Protein AF-A0A9E4AGG2-F1 (afdb_monomer_lite)

Foldseek 3Di:
DWDWDDDDPKTKGKDWDADPVRATQWIFIDIPQETAFKIWGADNVNATAKIAGAHDAPDDDRHGAGAAWIFGDDNVNFKTQDIWHAHPPRHTDDCVVDQCDQDPVPRHRIATPVAQADPPPRDGHD

Secondary structure (DSSP, 8-state):
-------TT--EEEEEEE-TTSSEEEEEEEETTEEEEEEEEE-TTS-EEEEEEEPPP-SS-SS----EEEEEE-TTSSEEEEEEEE-TTSPBPPGGGS-----TTT----EETTSSB-TTT--B--

Radius of gyration: 17.23 Å; chains: 1; bounding box: 38×31×50 Å

pLDDT: mean 82.89, std 14.59, range [34.59, 98.25]

Sequence (126 aa):
MDYLLRERGKTKRSWINYHKNGNKSGEASFRDGKYEGPCISYHENGNLRSRGAYPKHEGKSYDGKKEGPFYGYEEDGETVWMIVTYKKGGSRAKPDEYPLGTCDVCGEGRRLNWGNSCPKCGAEID

Structure (mmCIF, N/CA/C/O backbone):
data_AF-A0A9E4AGG2-F1
#
_entry.id   AF-A0A9E4AGG2-F1
#
loop_
_atom_site.group_PDB
_atom_site.id
_atom_site.type_symbol
_atom_site.label_atom_id
_atom_site.label_alt_id
_atom_site.label_comp_id
_atom_site.label_asym_id
_atom_site.label_entity_id
_atom_site.label_seq_id
_atom_site.pdbx_PDB_ins_code
_atom_site.Cartn_x
_atom_site.Cartn_y
_atom_site.Cartn_z
_atom_site.occupancy
_atom_site.B_iso_or_equiv
_atom_site.auth_seq_id
_atom_site.auth_comp_id
_atom_site.auth_asym_id
_atom_site.auth_atom_id
_atom_site.pdbx_PDB_model_num
ATOM 1 N N . MET A 1 1 ? -17.592 -14.900 13.899 1.00 34.59 1 MET A N 1
ATOM 2 C CA . MET A 1 1 ? -17.257 -15.247 15.296 1.00 34.59 1 MET A CA 1
ATOM 3 C C . MET A 1 1 ? -16.156 -14.292 15.722 1.00 34.59 1 MET A C 1
ATOM 5 O O . MET A 1 1 ? -15.025 -14.471 15.291 1.00 34.59 1 MET A O 1
ATOM 9 N N . ASP A 1 2 ? -16.506 -13.236 16.458 1.00 44.09 2 ASP A N 1
ATOM 10 C CA . ASP A 1 2 ? -15.560 -12.221 16.936 1.00 44.09 2 ASP A CA 1
ATOM 11 C C . ASP A 1 2 ? -15.013 -12.642 18.306 1.00 44.09 2 ASP A C 1
ATOM 13 O O . ASP A 1 2 ? -15.776 -12.811 19.258 1.00 44.09 2 ASP A O 1
ATOM 17 N N . TYR A 1 3 ? -13.698 -12.823 18.427 1.00 41.06 3 TYR A N 1
ATOM 18 C CA . TYR A 1 3 ? -13.057 -13.123 19.709 1.00 41.06 3 TYR A CA 1
ATOM 19 C C . TYR A 1 3 ? -12.847 -11.822 20.502 1.00 41.06 3 TYR A C 1
ATOM 21 O O . TYR A 1 3 ? -12.054 -10.965 20.118 1.00 41.06 3 TYR A O 1
ATOM 29 N N . LEU A 1 4 ? -13.567 -11.660 21.617 1.00 49.53 4 LEU A N 1
ATOM 30 C CA . LEU A 1 4 ? -13.438 -10.517 22.529 1.00 49.53 4 LEU A CA 1
ATOM 31 C C . LEU A 1 4 ? -12.447 -10.845 23.657 1.00 49.53 4 LEU A C 1
ATOM 33 O O . LEU A 1 4 ? -12.777 -11.592 24.574 1.00 49.53 4 LEU A O 1
ATOM 37 N N . LEU A 1 5 ? -11.257 -10.241 23.640 1.00 51.53 5 LEU A N 1
ATOM 38 C CA . LEU A 1 5 ? -10.345 -10.222 24.792 1.00 51.53 5 LEU A CA 1
ATOM 39 C C . LEU A 1 5 ? -10.592 -8.935 25.594 1.00 51.53 5 LEU A C 1
ATOM 41 O O . LEU A 1 5 ? -10.334 -7.828 25.115 1.00 51.53 5 LEU A O 1
ATOM 45 N N . ARG A 1 6 ? -11.153 -9.071 26.801 1.00 44.91 6 ARG A N 1
ATOM 46 C CA . ARG A 1 6 ? -11.575 -7.951 27.657 1.00 44.91 6 ARG A CA 1
ATOM 47 C C . ARG A 1 6 ? -10.542 -7.714 28.760 1.00 44.91 6 ARG A C 1
ATOM 49 O O . ARG A 1 6 ? -10.682 -8.238 29.857 1.00 44.91 6 ARG A O 1
ATOM 56 N N . GLU A 1 7 ? -9.540 -6.881 28.498 1.00 46.59 7 GLU A N 1
ATOM 57 C CA . GLU A 1 7 ? -8.664 -6.356 29.552 1.00 46.59 7 GLU A CA 1
ATOM 58 C C . GLU A 1 7 ? -9.030 -4.897 29.861 1.00 46.59 7 GLU A C 1
ATOM 60 O O . GLU A 1 7 ? -8.957 -4.023 29.000 1.00 46.59 7 GLU A O 1
ATOM 65 N N . ARG A 1 8 ? -9.477 -4.652 31.102 1.00 49.53 8 ARG A N 1
ATOM 66 C CA . ARG A 1 8 ? -9.680 -3.332 31.738 1.00 49.53 8 ARG A CA 1
ATOM 67 C C . ARG A 1 8 ? -10.270 -2.245 30.823 1.00 49.53 8 ARG A C 1
ATOM 69 O O . ARG A 1 8 ? -9.587 -1.326 30.384 1.00 49.53 8 ARG A O 1
ATOM 76 N N . GLY A 1 9 ? -11.579 -2.327 30.590 1.00 51.56 9 GLY A N 1
ATOM 77 C CA . GLY A 1 9 ? -12.403 -1.199 30.132 1.00 51.56 9 GLY A CA 1
ATOM 78 C C . GLY A 1 9 ? -12.206 -0.715 28.690 1.00 51.56 9 GLY A C 1
ATOM 79 O O . GLY A 1 9 ? -12.995 0.113 28.252 1.00 51.56 9 GLY A O 1
ATOM 80 N N . LYS A 1 10 ? -11.227 -1.235 27.938 1.00 55.44 10 LYS A N 1
ATOM 81 C CA . LYS A 1 10 ? -10.997 -0.875 26.529 1.00 55.44 10 LYS A CA 1
ATOM 82 C C . LYS A 1 10 ? -11.261 -2.079 25.643 1.00 55.44 10 LYS A C 1
ATOM 84 O O . LYS A 1 10 ? -10.559 -3.084 25.724 1.00 55.44 10 LYS A O 1
ATOM 89 N N . THR A 1 11 ? -12.289 -1.997 24.804 1.00 61.84 11 THR A N 1
ATOM 90 C CA . THR A 1 11 ? -12.607 -3.087 23.871 1.00 61.84 11 THR A CA 1
ATOM 91 C C . THR A 1 11 ? -11.777 -2.911 22.606 1.00 61.84 11 THR A C 1
ATOM 93 O O . THR A 1 11 ? -11.961 -1.954 21.855 1.00 61.84 11 THR A O 1
ATOM 96 N N . LYS A 1 12 ? -10.824 -3.822 22.384 1.00 71.12 12 LYS A N 1
ATOM 97 C CA . LYS A 1 12 ? -10.216 -3.991 21.064 1.00 71.12 12 LYS A CA 1
ATOM 98 C C . LYS A 1 12 ? -11.207 -4.765 20.206 1.00 71.12 12 LYS A C 1
ATOM 100 O O . LYS A 1 12 ? -11.714 -5.801 20.635 1.00 71.12 12 LYS A O 1
ATOM 105 N N . ARG A 1 13 ? -11.504 -4.246 19.023 1.00 78.69 13 ARG A N 1
ATOM 106 C CA . ARG A 1 13 ? -12.339 -4.915 18.026 1.00 78.69 13 ARG A CA 1
ATOM 107 C C . ARG A 1 13 ? -11.606 -4.921 16.702 1.00 78.69 13 ARG A C 1
ATOM 109 O O . ARG A 1 13 ? -10.925 -3.955 16.380 1.00 78.69 13 ARG A O 1
ATOM 116 N N . SER A 1 14 ? -11.788 -5.979 15.937 1.00 83.25 14 SER A N 1
ATOM 117 C CA . SER A 1 14 ? -11.334 -6.046 14.555 1.00 83.25 14 SER A CA 1
ATOM 118 C C . SER A 1 14 ? -12.566 -6.174 13.678 1.00 83.25 14 SER A C 1
ATOM 120 O O . SER A 1 14 ? -13.484 -6.914 14.021 1.00 83.25 14 SER A O 1
ATOM 122 N N . TRP A 1 15 ? -12.609 -5.415 12.590 1.00 86.25 15 TRP A N 1
ATOM 123 C CA . TRP A 1 15 ? -13.626 -5.581 11.558 1.00 86.25 15 TRP A CA 1
ATOM 124 C C . TRP A 1 15 ? -13.012 -6.290 10.373 1.00 86.25 15 TRP A C 1
ATOM 126 O O . TRP A 1 15 ? -11.869 -6.008 10.020 1.00 86.25 15 TRP A O 1
ATOM 136 N N . ILE A 1 16 ? -13.793 -7.180 9.771 1.00 93.06 16 ILE A N 1
ATOM 137 C CA . ILE A 1 16 ? -13.463 -7.843 8.519 1.00 93.06 16 ILE A CA 1
ATOM 138 C C . ILE A 1 16 ? -14.623 -7.594 7.566 1.00 93.06 16 ILE A C 1
ATOM 140 O O . ILE A 1 16 ? -15.781 -7.861 7.894 1.00 93.06 16 ILE A O 1
ATOM 144 N N . ASN A 1 17 ? -14.299 -7.096 6.382 1.00 93.94 17 ASN A N 1
ATOM 145 C CA . ASN A 1 17 ? -15.234 -6.912 5.288 1.00 93.94 17 ASN A CA 1
ATOM 146 C C . ASN A 1 17 ? -14.943 -7.952 4.204 1.00 93.94 17 ASN A C 1
ATOM 148 O O . ASN A 1 17 ? -13.822 -8.453 4.094 1.00 93.94 17 ASN A O 1
ATOM 152 N N . TYR A 1 18 ? -15.957 -8.260 3.398 1.00 97.12 18 TYR A N 1
ATOM 153 C CA . TYR A 1 18 ? -15.867 -9.232 2.314 1.00 97.12 18 TYR A CA 1
ATOM 154 C C . TYR A 1 18 ? -16.322 -8.609 0.995 1.00 97.12 18 TYR A C 1
ATOM 156 O O . TYR A 1 18 ? -17.178 -7.721 0.971 1.00 97.12 18 TYR A O 1
ATOM 164 N N . HIS A 1 19 ? -15.719 -9.064 -0.095 1.00 96.69 19 HIS A N 1
ATOM 165 C CA . HIS A 1 19 ? -16.171 -8.835 -1.461 1.00 96.69 19 HIS A CA 1
ATOM 166 C C . HIS A 1 19 ? -17.397 -9.702 -1.757 1.00 96.69 19 HIS A C 1
ATOM 168 O O . HIS A 1 19 ? -17.704 -10.651 -1.032 1.00 96.69 19 HIS A O 1
ATOM 174 N N . LYS A 1 20 ? -18.098 -9.412 -2.858 1.00 96.88 20 LYS A N 1
ATOM 175 C CA . LYS A 1 20 ? -19.291 -10.182 -3.265 1.00 96.88 20 LYS A CA 1
ATOM 176 C C . LYS A 1 20 ? -18.987 -11.654 -3.552 1.00 96.88 20 LYS A C 1
ATOM 178 O O . LYS A 1 20 ? -19.866 -12.493 -3.398 1.00 96.88 20 LYS A O 1
ATOM 183 N N . ASN A 1 21 ? -17.753 -11.956 -3.950 1.00 96.25 21 ASN A N 1
ATOM 184 C CA . ASN A 1 21 ? -17.276 -13.314 -4.203 1.00 96.25 21 ASN A CA 1
ATOM 185 C C . ASN A 1 21 ? -16.923 -14.097 -2.921 1.00 96.25 21 ASN A C 1
ATOM 187 O O . ASN A 1 21 ? -16.512 -15.248 -3.011 1.00 96.25 21 ASN A O 1
ATOM 191 N N . GLY A 1 22 ? -17.066 -13.489 -1.737 1.00 95.75 22 GLY A N 1
ATOM 192 C CA . GLY A 1 22 ? -16.760 -14.117 -0.452 1.00 95.75 22 GLY A CA 1
ATOM 193 C C . GLY A 1 22 ? -15.300 -13.997 -0.010 1.00 95.75 22 GLY A C 1
ATOM 194 O O . GLY A 1 22 ? -14.996 -14.335 1.134 1.00 95.75 22 GLY A O 1
ATOM 195 N N . ASN A 1 23 ? -14.402 -13.465 -0.844 1.00 97.00 23 ASN A N 1
ATOM 196 C CA . ASN A 1 23 ? -13.038 -13.152 -0.419 1.00 97.00 23 ASN A CA 1
ATOM 197 C C . ASN A 1 23 ? -13.042 -11.964 0.542 1.00 97.00 23 ASN A C 1
ATOM 199 O O . ASN A 1 23 ? -13.902 -11.086 0.469 1.00 97.00 23 ASN A O 1
ATOM 203 N N . LYS A 1 24 ? -12.069 -11.910 1.455 1.00 96.50 24 LYS A N 1
ATOM 204 C CA . LYS A 1 24 ? -11.906 -10.742 2.330 1.00 96.50 24 LYS A CA 1
ATOM 205 C C . LYS A 1 24 ? -11.631 -9.510 1.469 1.00 96.50 24 LYS A C 1
ATOM 207 O O . LYS A 1 24 ? -10.827 -9.583 0.549 1.00 96.50 24 LYS A O 1
ATOM 212 N N . SER A 1 25 ? -12.269 -8.388 1.782 1.00 97.06 25 SER A N 1
ATOM 213 C CA . SER A 1 25 ? -12.029 -7.094 1.133 1.00 97.06 25 SER A CA 1
ATOM 214 C C . SER A 1 25 ? -11.215 -6.142 1.998 1.00 97.06 25 SER A C 1
ATOM 216 O O . SER A 1 25 ? -10.506 -5.280 1.478 1.00 97.06 25 SER A O 1
ATOM 218 N N . GLY A 1 26 ? -11.238 -6.328 3.316 1.00 95.56 26 GLY A N 1
ATOM 219 C CA . GLY A 1 26 ? -10.356 -5.600 4.210 1.00 95.56 26 GLY A CA 1
ATOM 220 C C . GLY A 1 26 ? -10.505 -5.995 5.663 1.00 95.56 26 GLY A C 1
ATOM 221 O O . GLY A 1 26 ? -11.477 -6.638 6.058 1.00 95.56 26 GLY A O 1
ATOM 222 N N . GLU A 1 27 ? -9.518 -5.586 6.444 1.00 95.06 27 GLU A N 1
ATOM 223 C CA . GLU A 1 27 ? -9.503 -5.727 7.886 1.00 95.06 27 GLU A CA 1
ATOM 224 C C . GLU A 1 27 ? -8.909 -4.489 8.552 1.00 95.06 27 GLU A C 1
ATOM 226 O O . GLU A 1 27 ? -7.969 -3.863 8.053 1.00 95.06 27 GLU A O 1
ATOM 231 N N . ALA A 1 28 ? -9.476 -4.116 9.694 1.00 91.56 28 ALA A N 1
ATOM 232 C CA . ALA A 1 28 ? -8.995 -2.983 10.465 1.00 91.56 28 ALA A CA 1
ATOM 233 C C . ALA A 1 28 ? -9.224 -3.188 11.958 1.00 91.56 28 ALA A C 1
ATOM 235 O O . ALA A 1 28 ? -10.213 -3.788 12.385 1.00 91.56 28 ALA A O 1
ATOM 236 N N . SER A 1 29 ? -8.297 -2.658 12.750 1.00 88.56 29 SER A N 1
ATOM 237 C CA . SER A 1 29 ? -8.369 -2.686 14.207 1.00 88.56 29 SER A CA 1
ATOM 238 C C . SER A 1 29 ? -8.958 -1.391 14.760 1.00 88.56 29 SER A C 1
ATOM 240 O O . SER A 1 29 ? -8.695 -0.294 14.267 1.00 88.56 29 SER A O 1
ATOM 242 N N . PHE A 1 30 ? -9.762 -1.538 15.807 1.00 85.00 30 PHE A N 1
ATOM 243 C CA . PHE A 1 30 ? -10.450 -0.462 16.493 1.00 85.00 30 PHE A CA 1
ATOM 244 C C . PHE A 1 30 ? -10.212 -0.546 17.993 1.00 85.00 30 PHE A C 1
ATOM 246 O O . PHE A 1 30 ? -10.207 -1.627 18.594 1.00 85.00 30 PHE A O 1
ATOM 253 N N . ARG A 1 31 ? -10.109 0.623 18.615 1.00 84.44 31 ARG A N 1
ATOM 254 C CA . ARG A 1 31 ? -10.157 0.796 20.060 1.00 84.44 31 ARG A CA 1
ATOM 255 C C . ARG A 1 31 ? -11.153 1.895 20.389 1.00 84.44 31 ARG A C 1
ATOM 257 O O . ARG A 1 31 ? -11.073 2.989 19.842 1.00 84.44 31 ARG A O 1
ATOM 264 N N . ASP A 1 32 ? -12.098 1.585 21.273 1.00 81.06 32 ASP A N 1
ATOM 265 C CA . ASP A 1 32 ? -13.109 2.536 21.754 1.00 81.06 32 ASP A CA 1
ATOM 266 C C . ASP A 1 32 ? -13.891 3.211 20.602 1.00 81.06 32 ASP A C 1
ATOM 268 O O . ASP A 1 32 ? -14.167 4.409 20.617 1.00 81.06 32 ASP A O 1
ATOM 272 N N . GLY A 1 33 ? -14.213 2.425 19.565 1.00 79.50 33 GLY A N 1
ATOM 273 C CA . GLY A 1 33 ? -14.962 2.874 18.385 1.00 79.50 33 GLY A CA 1
ATOM 274 C C . GLY A 1 33 ? -14.148 3.645 17.340 1.00 79.50 33 GLY A C 1
ATOM 275 O O . GLY A 1 33 ? -14.731 4.119 16.371 1.00 79.50 33 GLY A O 1
ATOM 276 N N . LYS A 1 34 ? -12.825 3.767 17.507 1.00 83.44 34 LYS A N 1
ATOM 277 C CA . LYS A 1 34 ? -11.929 4.507 16.601 1.00 83.44 34 LYS A CA 1
ATOM 278 C C . LYS A 1 34 ? -10.870 3.592 16.005 1.00 83.44 34 LYS A C 1
ATOM 280 O O . LYS A 1 34 ? -10.421 2.678 16.694 1.00 83.44 34 LYS A O 1
ATOM 285 N N . TYR A 1 35 ? -10.441 3.857 14.772 1.00 85.50 35 TYR A N 1
ATOM 286 C CA . TYR A 1 35 ? -9.338 3.116 14.155 1.00 85.50 35 TYR A CA 1
ATOM 287 C C . TYR A 1 35 ? -8.056 3.243 14.981 1.00 85.50 35 TYR A C 1
ATOM 289 O O . TYR A 1 35 ? -7.632 4.346 15.332 1.00 85.50 35 TYR A O 1
ATOM 297 N N . GLU A 1 36 ? -7.436 2.106 15.277 1.00 88.88 36 GLU A N 1
ATOM 298 C CA . GLU A 1 36 ? -6.141 2.032 15.940 1.00 88.88 36 GLU A CA 1
ATOM 299 C C . GLU A 1 36 ? -5.447 0.717 15.576 1.00 88.88 36 GLU A C 1
ATOM 301 O O . GLU A 1 36 ? -5.993 -0.360 15.813 1.00 88.88 36 GLU A O 1
ATOM 306 N N . GLY A 1 37 ? -4.214 0.800 15.078 1.00 89.12 37 GLY A N 1
ATOM 307 C CA . GLY A 1 37 ? -3.419 -0.351 14.660 1.00 89.12 37 GLY A CA 1
ATOM 308 C C . GLY A 1 37 ? -3.452 -0.584 13.145 1.00 89.12 37 GLY A C 1
ATOM 309 O O . GLY A 1 37 ? -3.706 0.355 12.385 1.00 89.12 37 GLY A O 1
ATOM 310 N N . PRO A 1 38 ? -3.139 -1.806 12.684 1.00 91.06 38 PRO A N 1
ATOM 311 C CA . PRO A 1 38 ? -3.020 -2.102 11.262 1.00 91.06 38 PRO A CA 1
ATOM 312 C C . PRO A 1 38 ? -4.368 -1.993 10.542 1.00 91.06 38 PRO A C 1
ATOM 314 O O . PRO A 1 38 ? -5.421 -2.340 11.089 1.00 91.06 38 PRO A O 1
ATOM 317 N N . CYS A 1 39 ? -4.308 -1.538 9.293 1.00 92.56 39 CYS A N 1
ATOM 318 C CA . CYS A 1 39 ? -5.409 -1.587 8.343 1.00 92.56 39 CYS A CA 1
ATOM 319 C C . CYS A 1 39 ? -4.917 -2.174 7.019 1.00 92.56 39 CYS A C 1
ATOM 321 O O . CYS A 1 39 ? -3.882 -1.755 6.488 1.00 92.56 39 CYS A O 1
ATOM 323 N N . ILE A 1 40 ? -5.664 -3.134 6.489 1.00 95.94 40 ILE A N 1
ATOM 324 C CA . ILE A 1 40 ? -5.330 -3.855 5.265 1.00 95.94 40 ILE A CA 1
ATOM 325 C C . ILE A 1 40 ? -6.577 -3.908 4.381 1.00 95.94 40 ILE A C 1
ATOM 327 O O . ILE A 1 40 ? -7.690 -4.079 4.874 1.00 95.94 40 ILE A O 1
ATOM 331 N N . SER A 1 41 ? -6.402 -3.750 3.072 1.00 96.94 41 SER A N 1
ATOM 332 C CA . SER A 1 41 ? -7.436 -4.071 2.088 1.00 96.94 41 SER A CA 1
ATOM 333 C C . SER A 1 41 ? -6.897 -5.031 1.044 1.00 96.94 41 SER A C 1
ATOM 335 O O . SER A 1 41 ? -5.689 -5.072 0.797 1.00 96.94 41 SER A O 1
ATOM 337 N N . TYR A 1 42 ? -7.803 -5.784 0.434 1.00 98.25 42 TYR A N 1
ATOM 338 C CA . TYR A 1 42 ? -7.488 -6.821 -0.539 1.00 98.25 42 TYR A CA 1
ATOM 339 C C . TYR A 1 42 ? -8.247 -6.577 -1.843 1.00 98.25 42 TYR A C 1
ATOM 341 O O . TYR A 1 42 ? -9.354 -6.027 -1.845 1.00 98.25 42 TYR A O 1
ATOM 349 N N . HIS A 1 43 ? -7.651 -6.986 -2.956 1.00 98.00 43 HIS A N 1
ATOM 350 C CA . HIS A 1 43 ? -8.308 -7.058 -4.259 1.00 98.00 43 HI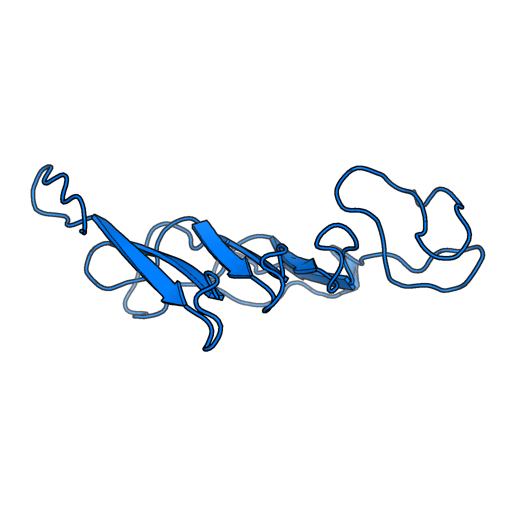S A CA 1
ATOM 351 C C . HIS A 1 43 ? -9.330 -8.199 -4.268 1.00 98.00 43 HIS A C 1
ATOM 353 O O . HIS A 1 43 ? -9.337 -9.047 -3.374 1.00 98.00 43 HIS A O 1
ATOM 359 N N . GLU A 1 44 ? -10.222 -8.234 -5.260 1.00 97.94 44 GLU A N 1
ATOM 360 C CA . GLU A 1 44 ? -11.241 -9.293 -5.344 1.00 97.94 44 GLU A CA 1
ATOM 361 C C . GLU A 1 44 ? -10.621 -10.689 -5.487 1.00 97.94 44 GLU A C 1
ATOM 363 O O . GLU A 1 44 ? -11.192 -11.660 -4.991 1.00 97.94 44 GLU A O 1
ATOM 368 N N . ASN A 1 45 ? -9.428 -10.792 -6.080 1.00 97.44 45 ASN A N 1
ATOM 369 C CA . ASN A 1 45 ? -8.650 -12.030 -6.179 1.00 97.44 45 ASN A CA 1
ATOM 370 C C . ASN A 1 45 ? -8.020 -12.487 -4.841 1.00 97.44 45 ASN A C 1
ATOM 372 O O . ASN A 1 45 ? -7.441 -13.566 -4.781 1.00 97.44 45 ASN A O 1
ATOM 376 N N . GLY A 1 46 ? -8.150 -11.696 -3.769 1.00 97.06 46 GLY A N 1
ATOM 377 C CA . GLY A 1 46 ? -7.595 -11.983 -2.444 1.00 97.06 46 GLY A CA 1
ATOM 378 C C . GLY A 1 46 ? -6.180 -11.447 -2.207 1.00 97.06 46 GLY A C 1
ATOM 379 O O . GLY A 1 46 ? -5.703 -11.506 -1.072 1.00 97.06 46 GLY A O 1
ATOM 380 N N . ASN A 1 47 ? -5.525 -10.880 -3.222 1.00 97.88 47 ASN A N 1
ATOM 381 C CA . ASN A 1 47 ? -4.192 -10.301 -3.087 1.00 97.88 47 ASN A CA 1
ATOM 382 C C . ASN A 1 47 ? -4.223 -8.987 -2.309 1.00 97.88 47 ASN A C 1
ATOM 384 O O . ASN A 1 47 ? -5.235 -8.282 -2.254 1.00 97.88 47 ASN A O 1
ATOM 388 N N . LEU A 1 48 ? -3.090 -8.646 -1.694 1.00 97.12 48 LEU A N 1
ATOM 389 C CA . LEU A 1 48 ? -2.936 -7.400 -0.955 1.00 97.12 48 LEU A CA 1
ATOM 390 C C . LEU A 1 48 ? -3.177 -6.206 -1.887 1.00 97.12 48 LEU A C 1
ATOM 392 O O . LEU A 1 48 ? -2.553 -6.101 -2.930 1.00 97.12 48 LEU A O 1
ATOM 396 N N . ARG A 1 49 ? -4.064 -5.290 -1.498 1.00 97.44 49 ARG A N 1
ATOM 397 C CA . ARG A 1 49 ? -4.379 -4.075 -2.265 1.00 97.44 49 ARG A CA 1
ATOM 398 C C . ARG A 1 49 ? -3.825 -2.826 -1.614 1.00 97.44 49 ARG A C 1
ATOM 400 O O . ARG A 1 49 ? -3.330 -1.924 -2.286 1.00 97.44 49 ARG A O 1
ATOM 407 N N . SER A 1 50 ? -3.920 -2.747 -0.292 1.00 95.88 50 SER A N 1
ATOM 408 C CA . SER A 1 50 ? -3.281 -1.675 0.459 1.00 95.88 50 SER A CA 1
ATOM 409 C C . SER A 1 50 ? -2.993 -2.082 1.890 1.00 95.88 50 SER A C 1
ATOM 411 O O . SER A 1 50 ? -3.692 -2.918 2.464 1.00 95.88 50 SER A O 1
ATOM 413 N N . ARG A 1 51 ? -1.979 -1.451 2.482 1.00 95.19 51 ARG A N 1
ATOM 414 C CA . ARG A 1 51 ? -1.704 -1.563 3.916 1.00 95.19 51 ARG A CA 1
ATOM 415 C C . ARG A 1 51 ? -1.254 -0.237 4.501 1.00 95.19 51 ARG A C 1
ATOM 417 O O . ARG A 1 51 ? -0.626 0.577 3.825 1.00 95.19 51 ARG A O 1
ATOM 424 N N . GLY A 1 52 ? -1.534 -0.064 5.780 1.00 92.75 52 GLY A N 1
ATOM 425 C CA . GLY A 1 52 ? -1.059 1.052 6.583 1.00 92.75 52 GLY A CA 1
ATOM 426 C C . GLY A 1 52 ? -1.371 0.818 8.053 1.00 92.75 52 GLY A C 1
ATOM 427 O O . GLY A 1 52 ? -1.789 -0.274 8.451 1.00 92.75 52 GLY A O 1
ATOM 428 N N . ALA A 1 53 ? -1.175 1.851 8.861 1.00 89.69 53 ALA A N 1
ATOM 429 C CA . ALA A 1 53 ? -1.503 1.794 10.272 1.00 89.69 53 ALA A CA 1
ATOM 430 C C . ALA A 1 53 ? -2.062 3.125 10.771 1.00 89.69 53 ALA A C 1
ATOM 432 O O . ALA A 1 53 ? -1.709 4.207 10.298 1.00 89.69 53 ALA A O 1
ATOM 433 N N . TYR A 1 54 ? -2.929 3.015 11.769 1.00 87.94 54 TYR A N 1
ATOM 434 C CA . TYR A 1 54 ? -3.401 4.131 12.563 1.00 87.94 54 TYR A CA 1
ATOM 435 C C . TYR A 1 54 ? -2.645 4.129 13.898 1.00 87.94 54 TYR A C 1
ATOM 437 O O . TYR A 1 54 ? -2.636 3.104 14.588 1.00 87.94 54 TYR A O 1
ATOM 445 N N . PRO A 1 55 ? -2.004 5.244 14.283 1.00 86.06 55 PRO A N 1
ATOM 446 C CA . PRO A 1 55 ? -1.385 5.384 15.586 1.00 86.06 55 PRO A CA 1
ATOM 447 C C . PRO A 1 55 ? -2.448 5.310 16.682 1.00 86.06 55 PRO A C 1
ATOM 449 O O . PRO A 1 55 ? -3.655 5.418 16.440 1.00 86.06 55 PRO A O 1
ATOM 452 N N . LYS A 1 56 ? -1.975 5.169 17.921 1.00 82.62 56 LYS A N 1
ATOM 453 C CA . LYS A 1 56 ? -2.832 5.257 19.100 1.00 82.62 56 LYS A CA 1
ATOM 454 C C . LYS A 1 56 ? -3.625 6.560 19.072 1.00 82.62 56 LYS A C 1
ATOM 456 O O . LYS A 1 56 ? -3.079 7.628 18.798 1.00 82.62 56 LYS A O 1
ATOM 461 N N . HIS A 1 57 ? -4.919 6.472 19.354 1.00 74.50 57 HIS A N 1
ATOM 462 C CA . HIS A 1 57 ? -5.776 7.650 19.337 1.00 74.50 57 HIS A CA 1
ATOM 463 C C . HIS A 1 57 ? -5.323 8.663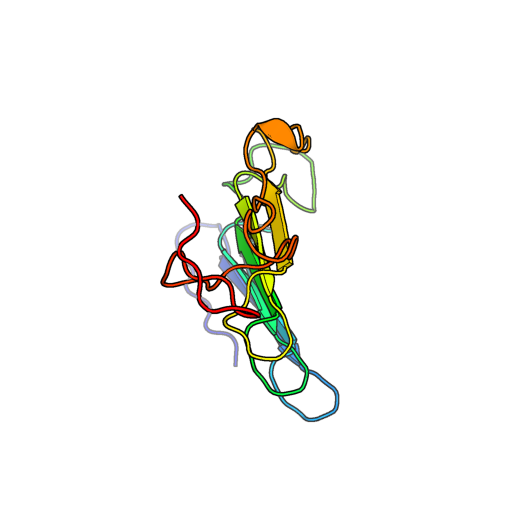 20.420 1.00 74.50 57 HIS A C 1
ATOM 465 O O . HIS A 1 57 ? -5.278 8.335 21.604 1.00 74.50 57 HIS A O 1
ATOM 471 N N . GLU A 1 58 ? -5.037 9.908 20.012 1.00 66.38 58 GLU A N 1
ATOM 472 C CA . GLU A 1 58 ? -4.702 11.043 20.902 1.00 66.38 58 GLU A CA 1
ATOM 473 C C . GLU A 1 58 ? -5.671 12.238 20.734 1.00 66.38 58 GLU A C 1
ATOM 475 O O . GLU A 1 58 ? -5.316 13.395 20.940 1.00 66.38 58 GLU A O 1
ATOM 480 N N . GLY A 1 59 ? -6.925 12.009 20.321 1.00 61.78 59 GLY A N 1
ATOM 481 C CA . GLY A 1 59 ? -7.851 13.126 20.074 1.00 61.78 59 GLY A CA 1
ATOM 482 C C . GLY A 1 59 ? -9.300 12.793 19.705 1.00 61.78 59 GLY A C 1
ATOM 483 O O . GLY A 1 59 ? -9.752 11.648 19.784 1.00 61.78 59 GLY A O 1
ATOM 484 N N . LYS A 1 60 ? -10.049 13.831 19.307 1.00 58.91 60 LYS A N 1
ATOM 485 C CA . LYS A 1 60 ? -11.502 13.780 19.038 1.00 58.91 60 LYS A CA 1
ATOM 486 C C . LYS A 1 60 ? -11.893 13.213 17.660 1.00 58.91 60 LYS A C 1
ATOM 488 O O . LYS A 1 60 ? -13.076 12.988 17.447 1.00 58.91 60 LYS A O 1
ATOM 493 N N . SER A 1 61 ? -10.940 12.965 16.753 1.00 64.38 61 SER A N 1
ATOM 494 C CA . SER A 1 61 ? -11.229 12.338 15.448 1.00 64.38 61 SER A CA 1
ATOM 495 C C . SER A 1 61 ? -11.777 10.922 15.642 1.00 64.38 61 SER A C 1
ATOM 497 O O . SER A 1 61 ? -11.211 10.154 16.426 1.00 64.38 61 SER A O 1
ATOM 499 N N . TYR A 1 62 ? -12.865 10.589 14.947 1.00 57.12 62 TYR A N 1
ATOM 500 C CA . TYR A 1 62 ? -13.456 9.250 14.941 1.00 57.12 62 TYR A CA 1
ATOM 501 C C . TYR A 1 62 ? -12.710 8.297 13.990 1.00 57.12 62 TYR A C 1
ATOM 503 O O . TYR A 1 62 ? -12.568 7.118 14.300 1.00 57.12 62 TYR A O 1
ATOM 511 N N . ASP A 1 63 ? -12.110 8.823 12.919 1.00 63.84 63 ASP A N 1
ATOM 512 C CA . ASP A 1 63 ? -11.358 8.041 11.925 1.00 63.84 63 ASP A CA 1
ATOM 513 C C . ASP A 1 63 ? -9.895 7.765 12.317 1.00 63.84 63 ASP A C 1
ATOM 515 O O . ASP A 1 63 ? -9.125 7.209 11.535 1.00 63.84 63 ASP A O 1
ATOM 519 N N . GLY A 1 64 ? -9.468 8.193 13.510 1.00 72.44 64 GLY A N 1
ATOM 520 C CA . GLY A 1 64 ? -8.046 8.285 13.843 1.00 72.44 64 GLY A CA 1
ATOM 521 C C . GLY A 1 64 ? -7.336 9.358 13.001 1.00 72.44 64 GLY A C 1
ATOM 522 O O . GLY A 1 64 ? -7.971 10.173 12.329 1.00 72.44 64 GLY A O 1
ATOM 523 N N . LYS A 1 65 ? -6.004 9.419 13.072 1.00 82.12 65 LYS A N 1
ATOM 524 C CA . LYS A 1 65 ? -5.169 10.244 12.183 1.00 82.12 65 LYS A CA 1
ATOM 525 C C . LYS A 1 65 ? -4.138 9.330 11.548 1.00 82.12 65 LYS A C 1
ATOM 527 O O . LYS A 1 65 ? -3.408 8.699 12.290 1.00 82.12 65 LYS A O 1
ATOM 532 N N . LYS A 1 66 ? -4.073 9.247 10.220 1.00 86.19 66 LYS A N 1
ATOM 533 C CA . LYS A 1 66 ? -3.053 8.433 9.542 1.00 86.19 66 LYS A CA 1
ATOM 534 C C . LYS A 1 66 ? -1.654 8.941 9.892 1.00 86.19 66 LYS A C 1
ATOM 536 O O . LYS A 1 66 ? -1.448 10.151 9.966 1.00 86.19 66 LYS A O 1
ATOM 541 N N . GLU A 1 67 ? -0.716 8.024 10.075 1.00 87.56 67 GLU A N 1
ATOM 542 C CA . GLU A 1 67 ? 0.693 8.333 10.302 1.00 87.56 67 GLU A CA 1
ATOM 543 C C . GLU A 1 67 ? 1.559 7.242 9.670 1.00 87.56 67 GLU A C 1
ATOM 545 O O . GLU A 1 67 ? 1.181 6.070 9.661 1.00 87.56 67 GLU A O 1
ATOM 550 N N . GLY A 1 68 ? 2.705 7.634 9.122 1.00 89.19 68 GLY A N 1
ATOM 551 C CA . GLY A 1 68 ? 3.610 6.730 8.426 1.00 89.19 68 GLY A CA 1
ATOM 552 C C . GLY A 1 68 ? 3.161 6.392 6.998 1.00 89.19 68 GLY A C 1
ATOM 553 O O . GLY A 1 68 ? 2.245 7.023 6.453 1.00 89.19 68 GLY A O 1
ATOM 554 N N . PRO A 1 69 ? 3.851 5.436 6.356 1.00 90.56 69 PRO A N 1
ATOM 555 C CA . PRO A 1 69 ? 3.605 5.075 4.968 1.00 90.56 69 PRO A CA 1
ATOM 556 C C . PRO A 1 69 ? 2.344 4.219 4.816 1.00 90.56 69 PRO A C 1
ATOM 558 O O . PRO A 1 69 ? 2.147 3.224 5.515 1.00 90.56 69 PRO A O 1
ATOM 561 N N . PHE A 1 70 ? 1.511 4.593 3.851 1.00 92.25 70 PHE A N 1
ATOM 562 C CA . PHE A 1 70 ? 0.421 3.777 3.330 1.00 92.25 70 PHE A CA 1
ATOM 563 C C . PHE A 1 70 ? 0.801 3.304 1.935 1.00 92.25 70 PHE A C 1
ATOM 565 O O . PHE A 1 70 ? 1.077 4.122 1.059 1.00 92.25 70 PHE A O 1
ATOM 572 N N . TYR A 1 71 ? 0.786 1.994 1.736 1.00 92.56 71 TYR A N 1
ATOM 573 C CA . TYR A 1 71 ? 1.185 1.355 0.488 1.00 92.56 71 TYR A CA 1
ATOM 574 C C . TYR A 1 71 ? -0.052 0.965 -0.316 1.00 92.56 71 TYR A C 1
ATOM 576 O O . TYR A 1 71 ? -1.020 0.453 0.254 1.00 92.56 71 TYR A O 1
ATOM 584 N N . GLY A 1 72 ? -0.003 1.197 -1.624 1.00 93.75 72 GLY A N 1
ATOM 585 C CA . GLY A 1 72 ? -0.940 0.687 -2.619 1.00 93.75 72 GLY A CA 1
ATOM 586 C C . GLY A 1 72 ? -0.238 -0.303 -3.542 1.00 93.75 72 GLY A C 1
ATOM 587 O O . GLY A 1 72 ? 0.864 -0.024 -4.018 1.00 93.75 72 GLY A O 1
ATOM 588 N N . TYR A 1 73 ? -0.893 -1.435 -3.777 1.00 94.88 73 TYR A N 1
ATOM 589 C CA . TYR A 1 73 ? -0.385 -2.551 -4.569 1.00 94.88 73 TYR A CA 1
ATOM 590 C C . TYR A 1 73 ? -1.251 -2.786 -5.804 1.00 94.88 73 TYR A C 1
ATOM 592 O O . TYR A 1 73 ? -2.464 -2.538 -5.773 1.00 94.88 73 TYR A O 1
ATOM 600 N N . GLU A 1 74 ? -0.616 -3.226 -6.886 1.00 95.31 74 GLU A N 1
ATOM 601 C CA . GLU A 1 74 ? -1.293 -3.702 -8.092 1.00 95.31 74 GLU A CA 1
ATOM 602 C C . GLU A 1 74 ? -2.018 -5.025 -7.795 1.00 95.31 74 GLU A C 1
ATOM 604 O O . GLU A 1 74 ? -1.977 -5.546 -6.678 1.00 95.31 74 GLU A O 1
ATOM 609 N N . GLU A 1 75 ? -2.736 -5.563 -8.778 1.00 96.81 75 GLU A N 1
ATOM 610 C CA . GLU A 1 75 ? -3.546 -6.778 -8.617 1.00 96.81 75 GLU A CA 1
ATOM 611 C C . GLU A 1 75 ? -2.712 -8.038 -8.299 1.00 96.81 75 GLU A C 1
ATOM 613 O O . GLU A 1 75 ? -3.231 -8.991 -7.714 1.00 96.81 75 GLU A O 1
ATOM 618 N N . ASP A 1 76 ? -1.410 -8.022 -8.606 1.00 95.50 76 ASP A N 1
ATOM 619 C CA . ASP A 1 76 ? -0.451 -9.071 -8.232 1.00 95.50 76 ASP A CA 1
ATOM 620 C C . ASP A 1 76 ? -0.168 -9.138 -6.716 1.00 95.50 76 ASP A C 1
ATOM 622 O O . ASP A 1 76 ? 0.268 -10.172 -6.219 1.00 95.50 76 ASP A O 1
ATOM 626 N N . GLY A 1 77 ? -0.466 -8.074 -5.962 1.00 95.06 77 GLY A N 1
ATOM 627 C CA . GLY A 1 77 ? -0.204 -7.972 -4.525 1.00 95.06 77 GLY A CA 1
ATOM 628 C C . GLY A 1 77 ? 1.258 -7.741 -4.131 1.00 95.06 77 GLY A C 1
ATOM 629 O O . GLY A 1 77 ? 1.555 -7.664 -2.936 1.00 95.06 77 GLY A O 1
ATOM 630 N N . GLU A 1 78 ? 2.159 -7.597 -5.099 1.00 93.12 78 GLU A N 1
ATOM 631 C CA . GLU A 1 78 ? 3.606 -7.478 -4.894 1.00 93.12 78 GLU A CA 1
ATOM 632 C C . GLU A 1 78 ? 4.162 -6.160 -5.436 1.00 93.12 78 GLU A C 1
ATOM 634 O O . GLU A 1 78 ? 5.050 -5.564 -4.817 1.00 93.12 78 GLU A O 1
ATOM 639 N N . THR A 1 79 ? 3.621 -5.674 -6.554 1.00 92.44 79 THR A N 1
ATOM 640 C CA . THR A 1 79 ? 4.039 -4.430 -7.194 1.00 92.44 79 THR A CA 1
ATOM 641 C C . THR A 1 79 ? 3.417 -3.242 -6.477 1.00 92.44 79 THR A C 1
ATOM 643 O O . THR A 1 79 ? 2.203 -3.042 -6.473 1.00 92.44 79 THR A O 1
ATOM 646 N N . VAL A 1 80 ? 4.261 -2.410 -5.875 1.00 91.62 80 VAL A N 1
ATOM 647 C CA . VAL A 1 80 ? 3.868 -1.147 -5.258 1.00 91.62 80 VAL A CA 1
ATOM 648 C C . VAL A 1 80 ? 3.729 -0.089 -6.349 1.00 91.62 80 VAL A C 1
ATOM 650 O O . VAL A 1 80 ? 4.707 0.253 -7.016 1.00 91.62 80 VAL A O 1
ATOM 653 N N . TRP A 1 81 ? 2.524 0.462 -6.494 1.00 89.81 81 TRP A N 1
ATOM 654 C CA . TRP A 1 81 ? 2.242 1.572 -7.415 1.00 89.81 81 TRP A CA 1
ATOM 655 C C . TRP A 1 81 ? 2.071 2.912 -6.705 1.00 89.81 81 TRP A C 1
ATOM 657 O O . TRP A 1 81 ? 2.133 3.962 -7.340 1.00 89.81 81 TRP A O 1
ATOM 667 N N . MET A 1 82 ? 1.847 2.901 -5.386 1.00 88.00 82 MET A N 1
ATOM 668 C CA . MET A 1 82 ? 1.718 4.128 -4.605 1.00 88.00 82 MET A CA 1
ATOM 669 C C . MET A 1 82 ? 2.259 3.969 -3.189 1.00 88.00 82 MET A C 1
ATOM 671 O O . MET A 1 82 ? 1.975 2.989 -2.500 1.00 88.00 82 MET A O 1
ATOM 675 N N . ILE A 1 83 ? 2.959 5.000 -2.720 1.00 88.62 83 ILE A N 1
ATOM 676 C CA . ILE A 1 83 ? 3.237 5.216 -1.302 1.00 88.62 83 ILE A CA 1
ATOM 677 C C . ILE A 1 83 ? 2.725 6.605 -0.943 1.00 88.62 83 ILE A C 1
ATOM 679 O O . ILE A 1 83 ? 3.125 7.600 -1.540 1.00 88.62 83 ILE A O 1
ATOM 683 N N . VAL A 1 84 ? 1.824 6.680 0.036 1.00 89.12 84 VAL A N 1
ATOM 684 C CA . VAL A 1 84 ? 1.395 7.948 0.634 1.00 89.12 84 VAL A CA 1
ATOM 685 C C . VAL A 1 84 ? 1.854 7.971 2.077 1.00 89.12 84 VAL A C 1
ATOM 687 O O . VAL A 1 84 ? 1.302 7.268 2.921 1.00 89.12 84 VAL A O 1
ATOM 690 N N . THR A 1 85 ? 2.841 8.805 2.378 1.00 89.44 85 THR A N 1
ATOM 691 C CA . THR A 1 85 ? 3.315 8.987 3.751 1.00 89.44 85 THR A CA 1
ATOM 692 C C . THR A 1 85 ? 2.520 10.090 4.434 1.00 89.44 85 THR A C 1
ATOM 694 O O . THR A 1 85 ? 2.363 11.182 3.890 1.00 89.44 85 THR A O 1
ATOM 697 N N . TYR A 1 86 ? 2.011 9.817 5.634 1.00 88.31 86 TYR A N 1
ATOM 698 C CA . TYR A 1 86 ? 1.330 10.803 6.469 1.00 88.31 86 TYR A CA 1
ATOM 699 C C . TYR A 1 86 ? 2.230 11.204 7.639 1.00 88.31 86 TYR A C 1
ATOM 701 O O . TYR A 1 86 ? 2.749 10.355 8.362 1.00 88.31 86 TYR A O 1
ATOM 709 N N . LYS A 1 87 ? 2.414 12.508 7.831 1.00 87.81 87 LYS A N 1
ATOM 710 C CA . LYS A 1 87 ? 3.133 13.080 8.971 1.00 87.81 87 LYS A CA 1
ATOM 711 C C . LYS A 1 87 ? 2.264 13.013 10.222 1.00 87.81 87 LYS A C 1
ATOM 713 O O . LYS A 1 87 ? 1.032 12.946 10.140 1.00 87.81 87 LYS A O 1
ATOM 718 N N . LYS A 1 88 ? 2.908 13.113 11.389 1.00 84.94 88 LYS A N 1
ATOM 719 C CA . LYS A 1 88 ? 2.207 13.253 12.668 1.00 84.94 88 LYS A CA 1
ATOM 720 C C . LYS A 1 88 ? 1.161 14.362 12.557 1.00 84.94 88 LYS A C 1
ATOM 722 O O . LYS A 1 88 ? 1.464 15.489 12.174 1.00 84.94 88 LYS A O 1
ATOM 727 N N . GLY A 1 89 ? -0.085 14.031 12.880 1.00 81.69 89 GLY A N 1
ATOM 728 C CA . GLY A 1 89 ? -1.207 14.958 12.741 1.00 81.69 89 GLY A CA 1
ATOM 729 C C . GLY A 1 89 ? -2.076 14.751 11.495 1.00 81.69 89 GLY A C 1
ATOM 730 O O . GLY A 1 89 ? -3.161 15.334 11.463 1.00 81.69 89 GLY A O 1
ATOM 731 N N . GLY A 1 90 ? -1.678 13.882 10.558 1.00 83.94 90 GLY A N 1
ATOM 732 C CA . GLY A 1 90 ? -2.504 13.415 9.438 1.00 83.94 90 GLY A CA 1
ATOM 733 C C . GLY A 1 90 ? -2.323 14.162 8.114 1.00 83.94 90 GLY A C 1
ATOM 734 O O . GLY A 1 90 ? -3.060 13.890 7.168 1.00 83.94 90 GLY A O 1
ATOM 735 N N . SER A 1 91 ? -1.371 15.092 8.012 1.00 87.12 91 SER A N 1
ATOM 736 C CA . SER A 1 91 ? -1.035 15.745 6.740 1.00 87.12 91 SER A CA 1
ATOM 737 C C . SER A 1 91 ? -0.178 14.828 5.864 1.00 87.12 91 SER A C 1
ATOM 739 O O . SER A 1 91 ? 0.647 14.071 6.368 1.00 87.12 91 SER A O 1
ATOM 741 N N . ARG A 1 92 ? -0.364 14.879 4.540 1.00 87.38 92 ARG A N 1
ATOM 742 C CA . ARG A 1 92 ? 0.479 14.125 3.598 1.00 87.38 92 ARG A CA 1
ATOM 743 C C . ARG A 1 92 ? 1.885 14.730 3.542 1.00 87.38 92 ARG A C 1
ATOM 745 O O . ARG A 1 92 ? 2.031 15.952 3.574 1.00 87.38 92 ARG A O 1
ATOM 752 N N . ALA A 1 93 ? 2.897 13.873 3.466 1.00 85.31 93 ALA A N 1
ATOM 753 C CA . ALA A 1 93 ? 4.268 14.249 3.155 1.00 85.31 93 ALA A CA 1
ATOM 754 C C . ALA A 1 93 ? 4.364 14.796 1.724 1.00 85.31 93 ALA A C 1
ATOM 756 O O . ALA A 1 93 ? 3.499 14.515 0.887 1.00 85.31 93 ALA A O 1
ATOM 757 N N . LYS A 1 94 ? 5.392 15.605 1.459 1.00 78.12 94 LYS A N 1
ATOM 758 C CA . LYS A 1 94 ? 5.650 16.087 0.103 1.00 78.12 94 LYS A CA 1
ATOM 759 C C . LYS A 1 94 ? 6.108 14.913 -0.778 1.00 78.12 94 LYS A C 1
ATOM 761 O O . LYS A 1 94 ? 6.746 13.996 -0.257 1.00 78.12 94 LYS A O 1
ATOM 766 N N . PRO A 1 95 ? 5.797 14.920 -2.087 1.00 68.19 95 PRO A N 1
ATOM 767 C CA . PRO A 1 95 ? 6.155 13.822 -2.988 1.00 68.19 95 PRO A CA 1
ATOM 768 C C . PRO A 1 95 ? 7.654 13.476 -3.013 1.00 68.19 95 PRO A C 1
ATOM 770 O O . PRO A 1 95 ? 7.998 12.310 -3.159 1.00 68.19 95 PRO A O 1
ATOM 773 N N . ASP A 1 96 ? 8.530 14.466 -2.833 1.00 64.69 96 ASP A N 1
ATOM 774 C CA . ASP A 1 96 ? 9.994 14.337 -2.829 1.00 64.69 96 ASP A CA 1
ATOM 775 C C . ASP A 1 96 ? 10.573 13.703 -1.555 1.00 64.69 96 ASP A C 1
ATOM 777 O O . ASP A 1 96 ? 11.713 13.253 -1.568 1.00 64.69 96 ASP A O 1
ATOM 781 N N . GLU A 1 97 ? 9.804 13.611 -0.466 1.00 65.25 97 GLU A N 1
ATOM 782 C CA . GLU A 1 97 ? 10.294 13.010 0.783 1.00 65.25 97 GLU A CA 1
ATOM 783 C C . GLU A 1 97 ? 10.335 11.473 0.706 1.00 65.25 97 GLU A C 1
ATOM 785 O O . GLU A 1 97 ? 11.147 10.852 1.386 1.00 65.25 97 GLU A O 1
ATOM 790 N N . TYR A 1 98 ? 9.464 10.860 -0.108 1.00 65.00 98 TYR A N 1
ATOM 791 C CA . TYR A 1 98 ? 9.359 9.402 -0.274 1.00 65.00 98 TYR A CA 1
ATOM 792 C C . TYR A 1 98 ? 8.832 9.018 -1.669 1.00 65.00 98 TYR A C 1
ATOM 794 O O . TYR A 1 98 ? 7.801 8.339 -1.766 1.00 65.00 98 TYR A O 1
ATOM 802 N N . PRO A 1 99 ? 9.472 9.474 -2.760 1.00 63.97 99 PRO A N 1
ATOM 803 C CA . PRO A 1 99 ? 9.047 9.094 -4.092 1.00 63.97 99 PRO A CA 1
ATOM 804 C C . PRO A 1 99 ? 9.205 7.580 -4.248 1.00 63.97 99 PRO A C 1
ATOM 806 O O . PRO A 1 99 ? 10.146 6.974 -3.741 1.00 63.97 99 PRO A O 1
ATOM 809 N N . LEU A 1 100 ? 8.297 6.961 -4.999 1.00 65.19 100 LEU A N 1
ATOM 810 C CA . LEU A 1 100 ? 8.510 5.597 -5.484 1.00 65.19 100 LEU A CA 1
ATOM 811 C C . LEU A 1 100 ? 9.710 5.490 -6.440 1.00 65.19 100 LEU A C 1
ATOM 813 O O . LEU A 1 100 ? 10.102 4.378 -6.783 1.00 65.19 100 LEU A O 1
ATOM 817 N N . GLY A 1 101 ? 10.284 6.636 -6.829 1.00 68.56 101 GLY A N 1
ATOM 818 C CA . GLY A 1 101 ? 11.215 6.764 -7.938 1.00 68.56 101 GLY A CA 1
ATOM 819 C C . GLY A 1 101 ? 10.498 6.516 -9.264 1.00 68.56 101 GLY A C 1
ATOM 820 O O . GLY A 1 101 ? 9.448 5.879 -9.319 1.00 68.56 101 GLY A O 1
ATOM 821 N N . THR A 1 102 ? 11.046 7.041 -10.350 1.00 81.75 102 THR A N 1
ATOM 822 C CA . THR A 1 102 ? 10.822 6.451 -11.671 1.00 81.75 102 THR A CA 1
ATOM 823 C C . THR A 1 102 ? 12.041 5.609 -11.984 1.00 81.75 102 THR A C 1
ATOM 825 O O . THR A 1 102 ? 13.154 6.030 -11.697 1.00 81.75 102 THR A O 1
ATOM 828 N N . CYS A 1 103 ? 11.856 4.440 -12.580 1.00 86.12 103 CYS A N 1
ATOM 829 C CA . CYS A 1 103 ? 12.964 3.652 -13.092 1.00 86.12 103 CYS A CA 1
ATOM 830 C C . CYS A 1 103 ? 13.741 4.475 -14.132 1.00 86.12 103 CYS A C 1
ATOM 832 O O . CYS A 1 103 ? 13.173 4.831 -15.164 1.00 86.12 103 CYS A O 1
ATOM 834 N N . ASP A 1 104 ? 15.033 4.714 -13.908 1.00 86.25 104 ASP A N 1
ATOM 835 C CA . ASP A 1 104 ? 15.871 5.523 -14.811 1.00 86.25 104 ASP A CA 1
ATOM 836 C C . ASP A 1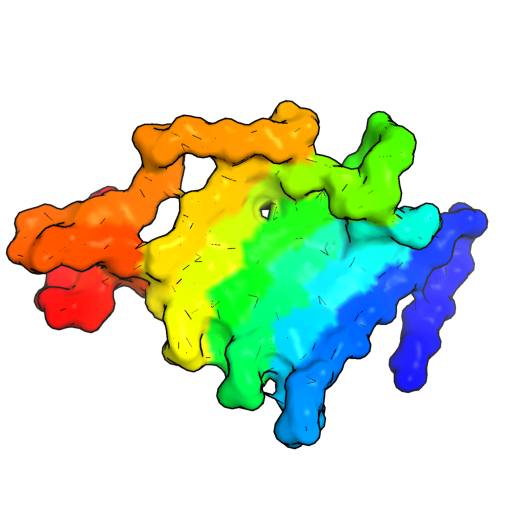 104 ? 16.068 4.890 -16.197 1.00 86.25 104 ASP A C 1
ATOM 838 O O . ASP A 1 104 ? 16.430 5.565 -17.158 1.00 86.25 104 ASP A O 1
ATOM 842 N N . VAL A 1 105 ? 15.789 3.589 -16.325 1.00 91.25 105 VAL A N 1
ATOM 843 C CA . VAL A 1 105 ? 15.904 2.859 -17.592 1.00 91.25 105 VAL A CA 1
ATOM 844 C C . VAL A 1 105 ? 14.633 2.971 -18.434 1.00 91.25 105 VAL A C 1
ATOM 846 O O . VAL A 1 105 ? 14.709 3.177 -19.642 1.00 91.25 105 VAL A O 1
ATOM 849 N N . CYS A 1 106 ? 13.450 2.813 -17.830 1.00 92.75 106 CYS A N 1
ATOM 850 C CA . CYS A 1 106 ? 12.192 2.711 -18.586 1.00 92.75 106 CYS A CA 1
ATOM 851 C C . CYS A 1 106 ? 11.104 3.724 -18.195 1.00 92.75 106 CYS A C 1
ATOM 853 O O . CYS A 1 106 ? 10.009 3.681 -18.764 1.00 92.75 106 CYS A O 1
ATOM 855 N N . GLY A 1 107 ? 11.383 4.604 -17.231 1.00 87.62 107 GLY A N 1
ATOM 856 C CA . GLY A 1 107 ? 10.483 5.648 -16.731 1.00 87.62 107 GLY A CA 1
ATOM 857 C C . GLY A 1 107 ? 9.332 5.154 -15.849 1.00 87.62 107 GLY A C 1
ATOM 858 O O . GLY A 1 107 ? 8.461 5.939 -15.488 1.00 87.62 107 GLY A O 1
ATOM 859 N N . GLU A 1 108 ? 9.282 3.864 -15.517 1.00 87.56 108 GLU A N 1
ATOM 860 C CA . GLU A 1 108 ? 8.176 3.271 -14.760 1.00 87.56 108 GLU A CA 1
ATOM 861 C C . GLU A 1 108 ? 8.211 3.670 -13.278 1.00 87.56 108 GLU A C 1
ATOM 863 O O . GLU A 1 108 ? 9.235 3.504 -12.626 1.00 87.56 108 GLU A O 1
ATOM 868 N N . GLY A 1 109 ? 7.088 4.136 -12.726 1.00 84.12 109 GLY A N 1
ATOM 869 C CA . GLY A 1 109 ? 6.982 4.587 -11.328 1.00 84.12 109 GLY A CA 1
ATOM 870 C C . GLY A 1 109 ? 6.636 3.491 -10.311 1.00 84.12 109 GLY A C 1
ATOM 871 O O . GLY A 1 109 ? 6.139 3.796 -9.228 1.00 84.12 109 GLY A O 1
ATOM 872 N N . ARG A 1 110 ? 6.806 2.217 -10.681 1.00 87.88 110 ARG A N 1
ATOM 873 C CA . ARG A 1 110 ? 6.427 1.039 -9.882 1.00 87.88 110 ARG A CA 1
ATOM 874 C C . ARG A 1 110 ? 7.655 0.243 -9.451 1.00 87.88 110 ARG A C 1
ATOM 876 O O . ARG A 1 110 ? 8.619 0.153 -10.208 1.00 87.88 110 ARG A O 1
ATOM 883 N N . ARG A 1 111 ? 7.579 -0.400 -8.282 1.00 88.56 111 ARG A N 1
ATOM 884 C CA . ARG A 1 111 ? 8.640 -1.269 -7.731 1.00 88.56 111 ARG A CA 1
ATOM 885 C C . ARG A 1 111 ? 8.072 -2.477 -6.994 1.00 88.56 111 ARG A C 1
ATOM 887 O O . ARG A 1 111 ? 6.939 -2.422 -6.522 1.00 88.56 111 ARG A O 1
ATOM 894 N N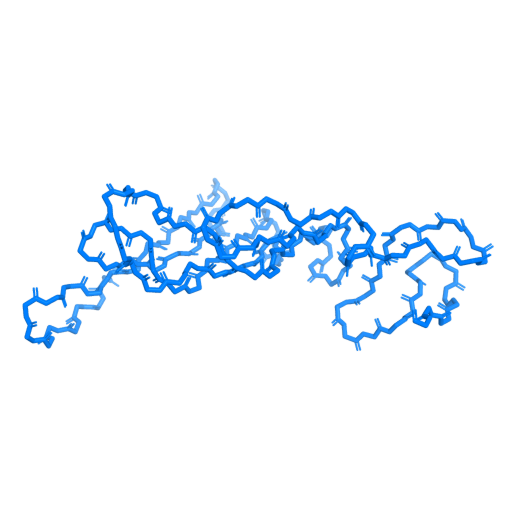 . LEU A 1 112 ? 8.857 -3.537 -6.840 1.00 89.00 112 LEU A N 1
ATOM 895 C CA . LEU A 1 112 ? 8.464 -4.686 -6.019 1.00 89.00 112 LEU A CA 1
ATOM 896 C C . LEU A 1 112 ? 8.520 -4.359 -4.517 1.00 89.00 112 LEU A C 1
ATOM 898 O O . LEU A 1 112 ? 9.298 -3.528 -4.058 1.00 89.00 112 LEU A O 1
ATOM 902 N N . ASN A 1 113 ? 7.685 -5.024 -3.717 1.00 83.56 113 ASN A N 1
ATOM 903 C CA . ASN A 1 113 ? 7.651 -4.827 -2.262 1.00 83.56 113 ASN A CA 1
ATOM 904 C C . ASN A 1 113 ? 8.853 -5.447 -1.524 1.00 83.56 113 ASN A C 1
ATOM 906 O O . ASN A 1 113 ? 9.161 -5.027 -0.411 1.00 83.56 113 ASN A O 1
ATOM 910 N N . TRP A 1 114 ? 9.494 -6.457 -2.119 1.00 76.94 114 TRP A N 1
ATOM 911 C CA . TRP A 1 114 ? 10.586 -7.236 -1.514 1.00 76.94 114 TRP A C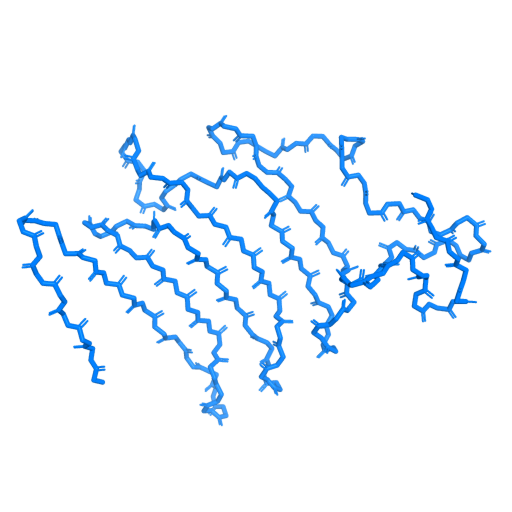A 1
ATOM 912 C C . TRP A 1 114 ? 11.926 -7.069 -2.237 1.00 76.94 114 TRP A C 1
ATOM 914 O O . TRP A 1 114 ? 12.852 -7.842 -2.011 1.00 76.94 114 TRP A O 1
ATOM 924 N N . GLY A 1 115 ? 12.041 -6.068 -3.105 1.00 76.75 115 GLY A N 1
ATOM 925 C CA . GLY A 1 115 ? 13.249 -5.832 -3.873 1.00 76.75 115 GLY A CA 1
ATOM 926 C C . GLY A 1 115 ? 13.201 -4.500 -4.596 1.00 76.75 115 GLY A C 1
ATOM 927 O O . GLY A 1 115 ? 12.148 -3.887 -4.750 1.00 76.75 115 GLY A O 1
ATOM 928 N N . ASN A 1 116 ? 14.365 -4.083 -5.059 1.00 77.75 116 ASN A N 1
ATOM 929 C CA . ASN A 1 116 ? 14.556 -2.803 -5.712 1.00 77.75 116 ASN A CA 1
ATOM 930 C C . ASN A 1 116 ? 14.481 -2.910 -7.243 1.00 77.75 116 ASN A C 1
ATOM 932 O O . ASN A 1 116 ? 14.893 -1.997 -7.934 1.00 77.75 116 ASN A O 1
ATOM 936 N N . SER A 1 117 ? 13.961 -3.997 -7.817 1.00 88.50 117 SER A N 1
ATOM 937 C CA . SER A 1 117 ? 13.897 -4.141 -9.274 1.00 88.50 117 SER A CA 1
ATOM 938 C C . SER A 1 117 ? 12.633 -3.529 -9.886 1.00 88.50 117 SER A C 1
ATOM 940 O O . SER A 1 117 ? 11.525 -3.591 -9.342 1.00 88.50 117 SER A O 1
ATOM 942 N N . CYS A 1 118 ? 12.806 -2.944 -11.070 1.00 89.94 118 CYS A N 1
ATOM 943 C CA . CYS A 1 118 ? 11.734 -2.436 -11.903 1.00 89.94 118 CYS A CA 1
ATOM 944 C C . CYS A 1 118 ? 10.921 -3.606 -12.479 1.00 89.94 118 CYS A C 1
ATOM 946 O O . CYS A 1 118 ? 11.473 -4.414 -13.230 1.00 89.94 118 CYS A O 1
ATOM 948 N N . PRO A 1 119 ? 9.598 -3.659 -12.254 1.00 90.25 119 PRO A N 1
ATOM 949 C CA . PRO A 1 119 ? 8.762 -4.761 -12.731 1.00 90.25 119 PRO A CA 1
ATOM 950 C C . PRO A 1 119 ? 8.628 -4.799 -14.261 1.00 90.25 119 PRO A C 1
ATOM 952 O O . PRO A 1 119 ? 8.218 -5.809 -14.820 1.00 90.25 119 PRO A O 1
ATOM 955 N N . LYS A 1 120 ? 8.963 -3.703 -14.957 1.00 90.38 120 LYS A N 1
ATOM 956 C CA . LYS A 1 120 ? 8.839 -3.603 -16.417 1.00 90.38 120 LYS A CA 1
ATOM 957 C C . LYS A 1 120 ? 10.097 -4.036 -17.168 1.00 90.38 120 LYS A C 1
ATOM 959 O O . LYS A 1 120 ? 9.986 -4.711 -18.183 1.00 90.38 120 LYS A O 1
ATOM 964 N N . CYS A 1 121 ? 11.275 -3.600 -16.723 1.00 93.06 121 CYS A N 1
ATOM 965 C CA . CYS A 1 121 ? 12.534 -3.829 -17.447 1.00 93.06 121 CYS A CA 1
ATOM 966 C C . CYS A 1 121 ? 13.585 -4.614 -16.650 1.00 93.06 121 CYS A C 1
ATOM 968 O O . CYS A 1 121 ? 14.641 -4.919 -17.193 1.00 93.06 121 CYS A O 1
ATOM 970 N N . GLY A 1 122 ? 13.316 -4.933 -15.381 1.00 90.25 122 GLY A N 1
ATOM 971 C CA . GLY A 1 122 ? 14.223 -5.691 -14.519 1.00 90.25 122 GLY A CA 1
ATOM 972 C C . GLY A 1 122 ? 15.413 -4.903 -13.966 1.00 90.25 122 GLY A C 1
ATOM 973 O O . GLY A 1 122 ? 16.174 -5.466 -13.189 1.00 90.25 122 GLY A O 1
ATOM 974 N N . ALA A 1 123 ? 15.576 -3.626 -14.326 1.00 90.44 123 ALA A N 1
ATOM 975 C CA . ALA A 1 123 ? 16.643 -2.781 -13.792 1.00 90.44 123 ALA A CA 1
ATOM 976 C C . ALA A 1 123 ? 16.523 -2.614 -12.271 1.00 90.44 123 ALA A C 1
ATOM 978 O O . ALA A 1 123 ? 15.414 -2.437 -11.768 1.00 90.44 123 ALA A O 1
ATOM 979 N N . GLU A 1 124 ? 17.641 -2.637 -11.551 1.00 86.31 124 GLU A N 1
ATOM 980 C CA . GLU A 1 124 ? 17.682 -2.253 -10.137 1.00 86.31 124 GLU A CA 1
ATOM 981 C C . GLU A 1 124 ? 17.461 -0.733 -9.996 1.00 86.31 124 GLU A C 1
ATOM 983 O O . GLU A 1 124 ? 17.879 0.048 -10.850 1.00 86.31 124 GLU A O 1
ATOM 988 N N . ILE A 1 125 ? 16.727 -0.334 -8.960 1.00 77.06 125 ILE A N 1
ATOM 989 C CA . ILE A 1 125 ? 16.323 1.033 -8.620 1.00 77.06 125 ILE A CA 1
ATOM 990 C C . ILE A 1 125 ? 16.939 1.336 -7.249 1.00 77.06 125 ILE A C 1
ATOM 992 O O . ILE A 1 125 ? 16.607 0.661 -6.274 1.00 77.06 125 ILE A O 1
ATOM 996 N N . ASP A 1 126 ? 17.835 2.316 -7.175 1.00 65.69 126 ASP A N 1
ATOM 997 C CA . ASP A 1 126 ? 18.491 2.718 -5.920 1.00 65.69 126 ASP A CA 1
ATOM 998 C C . ASP A 1 126 ? 1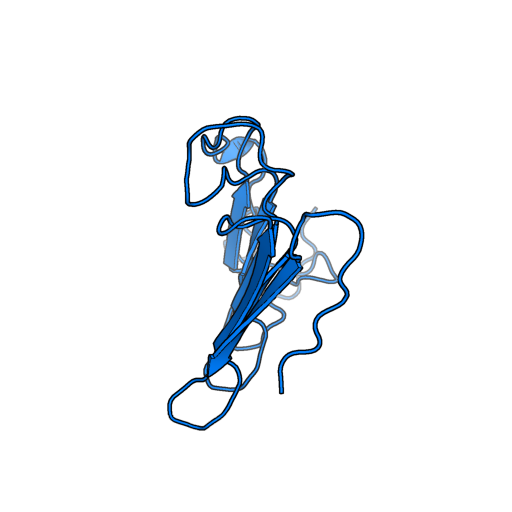7.535 3.417 -4.931 1.00 65.69 126 ASP A C 1
ATOM 1000 O O . ASP A 1 126 ? 16.669 4.216 -5.366 1.00 65.69 126 ASP A O 1
#